Protein AF-A0A840NNM0-F1 (afdb_monomer_lite)

Structure (mmCIF, N/CA/C/O backbone):
data_AF-A0A840NNM0-F1
#
_entry.id   AF-A0A840NNM0-F1
#
loop_
_atom_site.group_PDB
_atom_site.id
_atom_site.type_symbol
_atom_site.label_atom_id
_atom_site.label_alt_id
_atom_site.label_comp_id
_atom_site.label_asym_id
_atom_site.label_entity_id
_atom_site.label_seq_id
_atom_site.pdbx_PDB_ins_code
_atom_site.Cartn_x
_atom_site.Cartn_y
_atom_site.Cartn_z
_atom_site.occupancy
_atom_site.B_iso_or_equiv
_atom_site.auth_seq_id
_atom_site.auth_comp_id
_atom_site.auth_asym_id
_atom_site.auth_atom_id
_atom_site.pdbx_PDB_model_num
ATOM 1 N N . MET A 1 1 ? 1.414 -18.691 7.582 1.00 61.41 1 MET A N 1
ATOM 2 C CA . MET A 1 1 ? 0.817 -17.390 7.189 1.00 61.41 1 MET A CA 1
ATOM 3 C C . MET A 1 1 ? 1.913 -16.336 7.101 1.00 61.41 1 MET A C 1
ATOM 5 O O . MET A 1 1 ? 2.819 -16.371 7.923 1.00 61.41 1 MET A O 1
ATOM 9 N N . GLY A 1 2 ? 1.863 -15.437 6.113 1.00 85.12 2 GLY A N 1
ATOM 10 C CA . GLY A 1 2 ? 2.890 -14.405 5.911 1.00 85.12 2 GLY A CA 1
ATOM 11 C C . GLY A 1 2 ? 2.660 -13.134 6.739 1.00 85.12 2 GLY A C 1
ATOM 12 O O . GLY A 1 2 ? 1.532 -12.817 7.116 1.00 85.12 2 GLY A O 1
ATOM 13 N N . ASN A 1 3 ? 3.727 -12.361 6.982 1.00 86.06 3 ASN A N 1
ATOM 14 C CA . ASN A 1 3 ? 3.659 -11.085 7.714 1.00 86.06 3 ASN A CA 1
ATOM 15 C C . ASN A 1 3 ? 2.715 -10.060 7.058 1.00 86.06 3 ASN A C 1
ATOM 17 O O . ASN A 1 3 ? 2.133 -9.231 7.756 1.00 86.06 3 ASN A O 1
ATOM 21 N N . SER A 1 4 ? 2.555 -10.101 5.733 1.00 86.62 4 SER A N 1
ATOM 22 C CA . SER A 1 4 ? 1.603 -9.263 4.992 1.00 86.62 4 SER A CA 1
ATOM 23 C C . SER A 1 4 ? 0.159 -9.565 5.396 1.00 86.62 4 SER A C 1
ATOM 25 O O . SER A 1 4 ? -0.572 -8.653 5.780 1.00 86.62 4 SER A O 1
ATOM 27 N N . THR A 1 5 ? -0.214 -10.845 5.415 1.00 92.50 5 THR A N 1
ATOM 28 C CA . THR A 1 5 ? -1.549 -11.317 5.799 1.00 92.50 5 THR A CA 1
ATOM 29 C C . THR A 1 5 ? -1.901 -10.903 7.226 1.00 92.50 5 THR A C 1
ATOM 31 O O . THR A 1 5 ? -2.970 -10.350 7.466 1.00 92.50 5 THR A O 1
ATOM 34 N N . VAL A 1 6 ? -0.977 -11.078 8.178 1.00 92.88 6 VAL A N 1
ATOM 35 C CA . VAL A 1 6 ? -1.199 -10.682 9.581 1.00 92.88 6 VAL A CA 1
ATOM 36 C C . VAL A 1 6 ? -1.445 -9.172 9.708 1.00 92.88 6 VAL A C 1
ATOM 38 O O . VAL A 1 6 ? -2.295 -8.741 10.485 1.00 92.88 6 VAL A O 1
ATOM 41 N N . ARG A 1 7 ? -0.745 -8.343 8.923 1.00 90.50 7 ARG A N 1
ATOM 42 C CA . ARG A 1 7 ? -0.950 -6.883 8.922 1.00 90.50 7 ARG A CA 1
ATOM 43 C C . ARG A 1 7 ? -2.293 -6.483 8.318 1.00 90.50 7 ARG A C 1
ATOM 45 O O . ARG A 1 7 ? -2.889 -5.532 8.818 1.00 90.50 7 ARG A O 1
ATOM 52 N N . GLN A 1 8 ? -2.748 -7.182 7.279 1.00 93.69 8 GLN A N 1
ATOM 53 C CA . GLN A 1 8 ? -4.056 -6.949 6.668 1.00 93.69 8 GLN A CA 1
ATOM 54 C C . GLN A 1 8 ? -5.181 -7.278 7.651 1.00 93.69 8 GLN A C 1
ATOM 56 O O . GLN A 1 8 ? -6.052 -6.444 7.877 1.00 93.69 8 GLN A O 1
ATOM 61 N N . ILE A 1 9 ? -5.106 -8.441 8.306 1.00 95.06 9 ILE A N 1
ATOM 62 C CA . ILE A 1 9 ? -6.067 -8.839 9.343 1.00 95.06 9 ILE A CA 1
ATOM 63 C C . ILE A 1 9 ? -6.091 -7.805 10.471 1.00 95.06 9 ILE A C 1
ATOM 65 O O . ILE A 1 9 ? -7.158 -7.339 10.85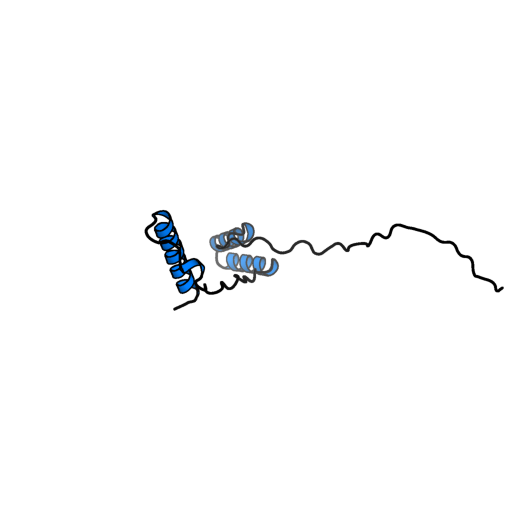9 1.00 95.06 9 ILE A O 1
ATOM 69 N N . HIS A 1 10 ? -4.922 -7.384 10.960 1.00 94.00 10 HIS A N 1
ATOM 70 C CA . HIS A 1 10 ? -4.846 -6.358 11.996 1.00 94.00 10 HIS A CA 1
ATOM 71 C C . HIS A 1 10 ? -5.482 -5.031 11.553 1.00 94.00 10 HIS A C 1
ATOM 73 O O . HIS A 1 10 ? -6.185 -4.416 12.341 1.00 94.00 10 HIS A O 1
ATOM 79 N N . ALA A 1 11 ? -5.283 -4.593 10.303 1.00 94.81 11 ALA A N 1
ATOM 80 C CA . ALA A 1 11 ? -5.904 -3.366 9.798 1.00 94.81 11 ALA A CA 1
ATOM 81 C C . ALA A 1 11 ? -7.440 -3.453 9.786 1.00 94.81 11 ALA A C 1
ATOM 83 O O . ALA A 1 11 ? -8.105 -2.510 10.213 1.00 94.81 11 ALA A O 1
ATOM 84 N N . ILE A 1 12 ? -7.990 -4.597 9.363 1.00 96.81 12 ILE A N 1
ATOM 85 C CA . ILE A 1 12 ? -9.437 -4.856 9.376 1.00 96.81 12 ILE A CA 1
ATOM 86 C C . ILE A 1 12 ? -9.972 -4.820 10.813 1.00 96.81 12 ILE A C 1
ATOM 88 O O . ILE A 1 12 ? -10.958 -4.135 11.090 1.00 96.81 12 ILE A O 1
ATOM 92 N N . LEU A 1 13 ? -9.303 -5.510 11.743 1.00 96.38 13 LEU A N 1
ATOM 93 C CA . LEU A 1 13 ? -9.712 -5.560 13.148 1.00 96.38 13 LEU A CA 1
ATOM 94 C C . LEU A 1 13 ? -9.649 -4.184 13.816 1.00 96.38 13 LEU A C 1
ATOM 96 O O . LEU A 1 13 ? -10.615 -3.788 14.461 1.00 96.38 13 LEU A O 1
ATOM 100 N N . SER A 1 14 ? -8.558 -3.436 13.629 1.00 96.06 14 SER A N 1
ATOM 101 C CA . SER A 1 14 ? -8.413 -2.097 14.205 1.00 96.06 14 SER A CA 1
ATOM 102 C C . SER A 1 14 ? -9.520 -1.157 13.733 1.00 96.06 14 SER A C 1
ATOM 104 O O . SER A 1 14 ? -10.139 -0.511 14.571 1.00 96.06 14 SER A O 1
ATOM 106 N N . GLY A 1 15 ? -9.831 -1.141 12.430 1.00 97.19 15 GLY A N 1
ATOM 107 C CA . GLY A 1 15 ? -10.902 -0.299 11.886 1.00 97.19 15 GLY A CA 1
ATOM 108 C C . GLY A 1 15 ? -12.303 -0.717 12.346 1.00 97.19 15 GLY A C 1
ATOM 109 O O . GLY A 1 15 ? -13.141 0.135 12.634 1.00 97.19 15 GLY A O 1
ATOM 110 N N . THR A 1 16 ? -12.548 -2.023 12.475 1.00 98.25 16 THR A N 1
ATOM 111 C CA . THR A 1 16 ? -13.826 -2.546 12.987 1.00 98.25 16 THR A CA 1
ATOM 112 C C . THR A 1 16 ? -14.029 -2.161 14.454 1.00 98.25 16 THR A C 1
ATOM 114 O O . THR A 1 16 ? -15.108 -1.716 14.836 1.00 98.25 16 THR A O 1
ATOM 117 N N . LEU A 1 17 ? -12.983 -2.278 15.277 1.00 97.88 17 LEU A N 1
ATOM 118 C CA . LEU A 1 17 ? -13.031 -1.917 16.695 1.00 97.88 17 LEU A CA 1
ATOM 119 C C . LEU A 1 17 ? -13.097 -0.399 16.914 1.00 97.88 17 LEU A C 1
ATOM 121 O O . LEU A 1 17 ? -13.740 0.040 17.863 1.00 97.88 17 LEU A O 1
ATOM 125 N N . ASP A 1 18 ? -12.516 0.410 16.023 1.00 97.81 18 ASP A N 1
ATOM 126 C CA . ASP A 1 18 ? -12.715 1.865 16.031 1.00 97.81 18 ASP A CA 1
ATOM 127 C C . ASP A 1 18 ? -14.179 2.234 15.745 1.00 97.81 18 ASP A C 1
ATOM 129 O O . ASP A 1 18 ? -14.726 3.138 16.377 1.00 97.81 18 ASP A O 1
ATOM 133 N N . ALA A 1 19 ? -14.842 1.532 14.818 1.00 98.06 19 ALA A N 1
ATOM 134 C CA . ALA A 1 19 ? -16.269 1.728 14.562 1.00 98.06 19 ALA A CA 1
ATOM 135 C C . ALA A 1 19 ? -17.129 1.286 15.758 1.00 98.06 19 ALA A C 1
ATOM 137 O O . ALA A 1 19 ? -18.033 2.017 16.155 1.00 98.06 19 ALA A O 1
ATOM 138 N N . ALA A 1 20 ? -16.802 0.147 16.379 1.00 98.12 20 ALA A N 1
ATOM 139 C CA . ALA A 1 20 ? -17.477 -0.323 17.588 1.00 98.12 20 ALA A CA 1
ATOM 140 C C . ALA A 1 20 ? -17.335 0.674 18.750 1.00 98.12 20 ALA A C 1
ATOM 142 O O . ALA A 1 20 ? -18.307 0.932 19.454 1.00 98.12 20 ALA A O 1
ATOM 143 N N . GLN A 1 21 ? -16.155 1.279 18.920 1.00 97.88 21 GLN A N 1
ATOM 144 C CA . GLN A 1 21 ? -15.948 2.331 19.915 1.00 97.88 21 GLN A CA 1
ATOM 145 C C . GLN A 1 21 ? -16.728 3.608 19.560 1.00 97.88 21 GLN A C 1
ATOM 147 O O . GLN A 1 21 ? -17.312 4.235 20.435 1.00 97.88 21 GLN A O 1
ATOM 152 N N . ARG A 1 22 ? -16.790 3.992 18.277 1.00 97.38 22 ARG A N 1
ATOM 153 C CA . ARG A 1 22 ? -17.559 5.163 17.813 1.00 97.38 22 ARG A CA 1
ATOM 154 C C . ARG A 1 22 ? -19.060 5.030 18.073 1.00 97.38 22 ARG A C 1
ATOM 156 O O . ARG A 1 22 ? -19.722 6.038 18.295 1.00 97.38 22 ARG A O 1
ATOM 163 N N . TRP A 1 23 ? -19.594 3.816 17.997 1.00 98.31 23 TRP A N 1
ATOM 164 C CA . TRP A 1 23 ? -21.002 3.519 18.278 1.00 98.31 23 TRP A CA 1
ATOM 165 C C . TRP A 1 23 ? -21.250 3.083 19.722 1.00 98.31 23 TRP A C 1
ATOM 167 O O . TRP A 1 23 ? -22.339 2.609 20.032 1.00 98.31 23 TRP A O 1
ATOM 177 N N . ASP A 1 24 ? -20.251 3.254 20.590 1.00 97.06 24 ASP A N 1
ATOM 178 C CA . ASP A 1 24 ? -20.334 3.003 22.029 1.00 97.06 24 ASP A CA 1
ATOM 179 C C . ASP A 1 24 ? -20.682 1.544 22.394 1.00 97.06 24 ASP A C 1
ATOM 181 O O . ASP A 1 24 ? -21.219 1.247 23.457 1.00 97.06 24 ASP A O 1
ATOM 185 N N . TRP A 1 25 ? -20.356 0.593 21.510 1.00 97.81 25 TRP A N 1
ATOM 186 C CA . TRP A 1 25 ? -20.513 -0.844 21.776 1.00 97.81 25 TRP A CA 1
ATOM 187 C C . TRP A 1 25 ? -19.418 -1.375 22.705 1.00 97.81 25 TRP A C 1
ATOM 189 O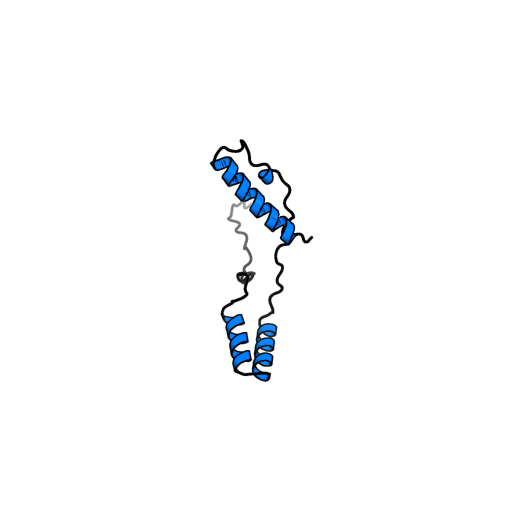 O . TRP A 1 25 ? -19.609 -2.377 23.392 1.00 97.81 25 TRP A O 1
ATOM 199 N N . ILE A 1 26 ? -18.253 -0.722 22.700 1.00 97.38 26 ILE A N 1
ATOM 200 C CA . ILE A 1 26 ? -17.105 -1.023 23.556 1.00 97.38 26 ILE A CA 1
ATOM 201 C C . ILE A 1 26 ? -16.483 0.277 24.065 1.00 97.38 26 ILE A C 1
ATOM 203 O O . ILE A 1 26 ? -16.467 1.283 23.361 1.00 97.38 26 ILE A O 1
ATOM 207 N N . SER A 1 27 ? -15.888 0.236 25.258 1.00 96.50 27 SER A N 1
ATOM 208 C CA . SER A 1 27 ? -15.267 1.414 25.879 1.00 96.50 27 SER A CA 1
ATOM 209 C C . SER A 1 27 ? -13.909 1.791 25.276 1.00 96.50 27 SER A C 1
ATOM 211 O O . SER A 1 27 ? -13.502 2.952 25.315 1.00 96.50 27 SER A O 1
ATOM 213 N N . SER A 1 28 ? -13.171 0.818 24.733 1.00 95.75 28 SER A N 1
ATOM 214 C CA . SER A 1 28 ? -11.835 1.039 24.175 1.00 95.75 28 SER A CA 1
ATOM 215 C C . SER A 1 28 ? -11.474 0.012 23.106 1.00 95.75 28 SER A C 1
ATOM 217 O O . SER A 1 28 ? -11.924 -1.130 23.152 1.00 95.75 28 SER A O 1
ATOM 219 N N . ASN A 1 29 ? -10.634 0.415 22.149 1.00 96.25 29 ASN A N 1
ATOM 220 C CA . ASN A 1 29 ? -10.136 -0.459 21.089 1.00 96.25 29 ASN A CA 1
ATOM 221 C C . ASN A 1 29 ? -8.845 -1.211 21.516 1.00 96.25 29 ASN A C 1
ATOM 223 O O . ASN A 1 29 ? -7.766 -0.602 21.528 1.00 96.25 29 ASN A O 1
ATOM 227 N N . PRO A 1 30 ? -8.892 -2.535 21.790 1.00 94.06 30 PRO A N 1
ATOM 228 C CA . PRO A 1 30 ? -7.715 -3.318 22.184 1.00 94.06 30 PRO A CA 1
ATOM 229 C C . PRO A 1 30 ? -6.688 -3.500 21.058 1.00 94.06 30 PRO A C 1
ATOM 231 O O . PRO A 1 30 ? -5.517 -3.778 21.322 1.00 94.06 30 PRO A O 1
ATOM 234 N N . ALA A 1 31 ? -7.063 -3.307 19.791 1.00 93.62 31 ALA A N 1
ATOM 235 C CA . ALA A 1 31 ? -6.109 -3.411 18.692 1.00 93.62 31 ALA A CA 1
ATOM 236 C C . ALA A 1 31 ? -5.060 -2.284 18.715 1.00 93.62 31 ALA A C 1
ATOM 238 O O . ALA A 1 31 ? -3.990 -2.444 18.132 1.00 93.62 31 ALA A O 1
ATOM 239 N N . ARG A 1 32 ? -5.300 -1.187 19.450 1.00 90.38 32 ARG A N 1
ATOM 240 C CA . ARG A 1 32 ? -4.330 -0.089 19.609 1.00 90.38 32 ARG A CA 1
ATOM 241 C C . ARG A 1 32 ? -3.087 -0.479 20.408 1.00 90.38 32 ARG A C 1
ATOM 243 O O . ARG A 1 32 ? -2.021 0.077 20.164 1.00 90.38 32 ARG A O 1
ATOM 250 N N . ILE A 1 33 ? -3.216 -1.421 21.342 1.00 92.44 33 ILE A N 1
ATOM 251 C CA . ILE A 1 33 ? -2.092 -1.934 22.145 1.00 92.44 33 ILE A CA 1
ATOM 252 C C . ILE A 1 33 ? -1.476 -3.202 21.540 1.00 92.44 33 ILE A C 1
ATOM 254 O O . ILE A 1 33 ? -0.402 -3.638 21.955 1.00 92.44 33 ILE A O 1
ATOM 258 N N . ALA A 1 34 ? -2.139 -3.803 20.549 1.00 92.19 34 ALA A N 1
ATOM 259 C CA . ALA A 1 34 ? -1.669 -5.020 19.913 1.00 92.19 34 ALA A CA 1
ATOM 260 C C . ALA A 1 34 ? -0.414 -4.762 19.059 1.00 92.19 34 ALA A C 1
ATOM 262 O O . ALA A 1 34 ? -0.327 -3.814 18.276 1.00 92.19 34 ALA A O 1
ATOM 263 N N . ARG A 1 35 ? 0.574 -5.656 19.169 1.00 86.19 35 ARG A N 1
ATOM 264 C CA . ARG A 1 35 ? 1.842 -5.537 18.440 1.00 86.19 35 ARG A CA 1
ATOM 265 C C . ARG A 1 35 ? 1.682 -5.948 16.975 1.00 86.19 35 ARG A C 1
ATOM 267 O O . ARG A 1 35 ? 1.591 -7.130 16.653 1.00 86.19 35 ARG A O 1
ATOM 274 N N . LYS A 1 36 ? 1.746 -4.974 16.068 1.00 84.25 36 LYS A N 1
ATOM 275 C CA . LYS A 1 36 ? 1.746 -5.204 14.616 1.00 84.25 36 LYS A CA 1
ATOM 276 C C . LYS A 1 36 ? 3.105 -5.741 14.121 1.00 84.25 36 LYS A C 1
ATOM 278 O O . LYS A 1 36 ? 4.150 -5.248 14.559 1.00 84.25 36 LYS A O 1
ATOM 283 N N . PRO A 1 37 ? 3.140 -6.685 13.159 1.00 85.56 37 PRO A N 1
ATOM 284 C CA . PRO A 1 37 ? 4.375 -7.043 12.464 1.00 85.56 37 PRO A CA 1
ATOM 285 C C . PRO A 1 37 ? 4.978 -5.827 11.747 1.00 85.56 37 PRO A C 1
ATOM 287 O O . PRO A 1 37 ? 4.272 -5.087 11.048 1.00 85.56 37 PRO A O 1
ATOM 290 N N . LYS A 1 38 ? 6.294 -5.626 11.893 1.00 82.19 38 LYS A N 1
ATOM 291 C CA . LYS A 1 38 ? 7.009 -4.540 11.208 1.00 82.19 38 LYS A CA 1
ATOM 292 C C . LYS A 1 38 ? 6.928 -4.743 9.693 1.00 82.19 38 LYS A C 1
ATOM 294 O O . LYS A 1 38 ? 7.176 -5.840 9.195 1.00 82.19 38 LYS A O 1
ATOM 299 N N . GLN A 1 39 ? 6.588 -3.680 8.964 1.00 82.44 39 GLN A N 1
ATOM 300 C CA . GLN A 1 39 ? 6.751 -3.664 7.511 1.00 82.44 39 GLN A CA 1
ATOM 301 C C . GLN A 1 39 ? 8.242 -3.567 7.222 1.00 82.44 39 GLN A C 1
ATOM 303 O O . GLN A 1 39 ? 8.887 -2.637 7.705 1.00 82.44 39 GLN A O 1
ATOM 308 N N . LYS A 1 40 ? 8.788 -4.503 6.444 1.00 80.31 40 LYS A N 1
ATOM 309 C CA . LYS A 1 40 ? 10.071 -4.242 5.795 1.00 80.31 40 LYS A CA 1
ATOM 310 C C . LYS A 1 40 ? 9.836 -3.121 4.788 1.00 80.31 40 LYS A C 1
ATOM 312 O O . LYS A 1 40 ? 8.882 -3.203 4.013 1.00 80.31 40 LYS A O 1
ATOM 317 N N . ARG A 1 41 ? 10.646 -2.064 4.858 1.00 76.19 41 ARG A N 1
ATOM 318 C CA . ARG A 1 41 ? 10.633 -1.015 3.838 1.00 76.19 41 ARG A CA 1
ATOM 319 C C . ARG A 1 41 ? 10.874 -1.694 2.481 1.00 76.19 41 ARG A C 1
ATOM 321 O O . ARG A 1 41 ? 11.729 -2.582 2.439 1.00 76.19 41 ARG A O 1
ATOM 328 N N . PRO A 1 42 ? 10.111 -1.354 1.429 1.00 73.56 42 PRO A N 1
ATOM 329 C CA . PRO A 1 42 ? 10.497 -1.729 0.080 1.00 73.56 42 PRO A CA 1
ATOM 330 C C . PRO A 1 42 ? 11.908 -1.190 -0.146 1.00 73.56 42 PRO A C 1
ATOM 332 O O . PRO A 1 42 ? 12.142 -0.001 0.056 1.00 73.56 42 PRO A O 1
ATOM 335 N N . GLU A 1 43 ? 12.838 -2.067 -0.487 1.00 72.44 43 GLU A N 1
ATOM 336 C CA . GLU A 1 43 ? 14.172 -1.679 -0.931 1.00 72.44 43 GLU A CA 1
ATOM 337 C C . GLU A 1 43 ? 14.232 -2.056 -2.413 1.00 72.44 43 GLU A C 1
ATOM 339 O O . GLU A 1 43 ? 14.663 -3.162 -2.741 1.00 72.44 43 GLU A O 1
ATOM 344 N N . PRO A 1 44 ? 13.618 -1.245 -3.297 1.00 72.69 44 PRO A N 1
ATOM 345 C CA . PRO A 1 44 ? 13.783 -1.437 -4.723 1.00 72.69 44 PRO A CA 1
ATOM 346 C C . PRO A 1 44 ? 15.202 -1.011 -5.096 1.00 72.69 44 PRO A C 1
ATOM 348 O O . PRO A 1 44 ? 15.631 0.079 -4.725 1.00 72.69 44 PRO A O 1
ATOM 351 N N . ASP A 1 45 ? 15.895 -1.851 -5.854 1.00 76.69 45 ASP A N 1
ATOM 352 C CA . ASP A 1 45 ? 17.140 -1.486 -6.522 1.00 76.69 45 ASP A CA 1
ATOM 353 C C . ASP A 1 45 ? 16.775 -0.952 -7.914 1.00 76.69 45 ASP A C 1
ATOM 355 O O . ASP A 1 45 ? 16.500 -1.747 -8.820 1.00 76.69 45 ASP A O 1
ATOM 359 N N . PRO A 1 46 ? 16.664 0.378 -8.105 1.00 76.50 46 PRO A N 1
ATOM 360 C CA . PRO A 1 46 ? 16.336 0.913 -9.414 1.00 76.50 46 PRO A CA 1
ATOM 361 C C . PRO A 1 46 ? 17.491 0.642 -10.389 1.00 76.50 46 PRO A C 1
ATOM 363 O O . PRO A 1 46 ? 18.656 0.770 -10.001 1.00 76.50 46 PRO A O 1
ATOM 366 N N . PRO A 1 47 ? 17.201 0.324 -11.664 1.00 83.94 47 PRO A N 1
ATOM 367 C CA . PRO A 1 47 ? 18.246 0.212 -12.669 1.00 83.94 47 PRO A CA 1
ATOM 368 C C . PRO A 1 47 ? 18.949 1.560 -12.841 1.00 83.94 47 PRO A C 1
ATOM 370 O O . PRO A 1 47 ? 18.324 2.627 -12.827 1.00 83.94 47 PRO A O 1
ATOM 373 N N . THR A 1 48 ? 20.261 1.522 -13.048 1.00 86.25 48 THR A N 1
ATOM 374 C CA . THR A 1 48 ? 21.022 2.708 -13.444 1.00 86.25 48 THR A CA 1
ATOM 375 C C . THR A 1 48 ? 20.542 3.220 -14.810 1.00 86.25 48 THR A C 1
ATOM 377 O O . THR A 1 48 ? 20.002 2.452 -15.610 1.00 86.25 48 THR A O 1
ATOM 380 N N . PRO A 1 49 ? 20.782 4.500 -15.158 1.00 84.88 49 PRO A N 1
ATOM 381 C CA . PRO A 1 49 ? 20.415 5.024 -16.477 1.00 84.88 49 PRO A CA 1
ATOM 382 C C . PRO A 1 49 ? 21.004 4.218 -17.646 1.00 84.88 49 PRO A C 1
ATOM 384 O O . PRO A 1 49 ? 20.363 4.074 -18.683 1.00 84.88 49 PRO A O 1
ATOM 387 N N . ALA A 1 50 ? 22.207 3.662 -17.472 1.00 86.69 50 ALA A N 1
ATOM 388 C CA . ALA A 1 50 ? 22.853 2.826 -18.478 1.00 86.69 50 ALA A CA 1
ATOM 389 C C . ALA A 1 50 ? 22.175 1.452 -18.619 1.00 86.69 50 ALA A C 1
ATOM 391 O O . ALA A 1 50 ? 22.024 0.949 -19.730 1.00 86.69 50 ALA A O 1
ATOM 392 N N . GLU A 1 51 ? 21.746 0.845 -17.512 1.00 89.12 51 GLU A N 1
ATOM 393 C CA . GLU A 1 51 ? 20.993 -0.415 -17.530 1.00 89.12 51 GLU A CA 1
ATOM 394 C C . GLU A 1 51 ? 19.590 -0.221 -18.111 1.00 89.12 51 GLU A C 1
ATOM 396 O O . GLU A 1 51 ? 19.142 -1.040 -18.908 1.00 89.12 51 GLU A O 1
ATOM 401 N N . ALA A 1 52 ? 18.934 0.895 -17.790 1.00 89.12 52 ALA A N 1
ATOM 402 C CA . ALA A 1 52 ? 17.653 1.291 -18.369 1.00 89.12 52 ALA A CA 1
ATOM 403 C C . ALA A 1 52 ? 17.737 1.488 -19.897 1.00 89.12 52 ALA A C 1
ATOM 405 O O . ALA A 1 52 ? 16.871 1.021 -20.643 1.00 89.12 52 ALA A O 1
ATOM 406 N N . ALA A 1 53 ? 18.806 2.127 -20.384 1.00 89.31 53 ALA A N 1
ATOM 407 C CA . ALA A 1 53 ? 19.057 2.271 -21.818 1.00 89.31 53 ALA A CA 1
ATOM 408 C C . ALA A 1 53 ? 19.239 0.903 -22.496 1.00 89.31 53 ALA A C 1
ATOM 410 O O . ALA A 1 53 ? 18.545 0.606 -23.465 1.00 89.31 53 ALA A O 1
ATOM 411 N N . ARG A 1 54 ? 20.071 0.025 -21.920 1.00 92.56 54 ARG A N 1
ATOM 412 C CA . ARG A 1 54 ? 20.271 -1.343 -22.431 1.00 92.56 54 ARG A CA 1
ATOM 413 C C . ARG A 1 54 ? 18.978 -2.155 -22.444 1.00 92.56 54 ARG A C 1
ATOM 415 O O . ARG A 1 54 ? 18.735 -2.895 -23.390 1.00 92.56 54 ARG A O 1
ATOM 422 N N . LEU A 1 55 ? 18.145 -2.029 -21.412 1.00 90.75 55 LEU A N 1
ATOM 423 C CA . LEU A 1 55 ? 16.851 -2.707 -21.353 1.00 90.75 55 LEU A CA 1
ATOM 424 C C . LEU A 1 55 ? 15.911 -2.220 -22.466 1.00 90.75 55 LEU A C 1
ATOM 426 O O . LEU A 1 55 ? 15.225 -3.038 -23.073 1.00 90.75 55 LEU A O 1
ATOM 430 N N . SER A 1 56 ? 15.921 -0.914 -22.764 1.00 90.75 56 SER A N 1
ATOM 431 C CA . SER A 1 56 ? 15.163 -0.339 -23.887 1.00 90.75 56 SER A CA 1
ATOM 432 C C . SER A 1 56 ? 15.638 -0.906 -25.220 1.00 90.75 56 SER A C 1
ATOM 434 O O . SER A 1 56 ? 14.827 -1.374 -26.008 1.00 90.75 56 SER A O 1
ATOM 436 N N . GLU A 1 57 ? 16.952 -0.892 -25.460 1.00 93.62 57 GLU A N 1
ATOM 437 C CA . GLU A 1 57 ? 17.562 -1.385 -26.701 1.00 93.62 57 GLU A CA 1
ATOM 438 C C . GLU A 1 57 ? 17.198 -2.851 -26.951 1.00 93.62 57 GLU A C 1
ATOM 440 O O . GLU A 1 57 ? 16.721 -3.193 -28.029 1.00 93.62 57 GLU A O 1
ATOM 445 N N . ARG A 1 58 ? 17.316 -3.708 -25.928 1.00 95.69 58 ARG A N 1
ATOM 446 C CA . ARG A 1 58 ? 16.914 -5.119 -26.036 1.00 95.69 58 ARG A CA 1
ATOM 447 C C . ARG A 1 58 ? 15.420 -5.306 -26.267 1.00 95.69 58 ARG A C 1
ATOM 449 O O . ARG A 1 58 ? 15.037 -6.282 -26.900 1.00 95.69 58 ARG A O 1
ATOM 456 N N . ALA A 1 59 ? 14.582 -4.414 -25.748 1.00 95.06 59 ALA A N 1
ATOM 457 C CA . ALA A 1 59 ? 13.148 -4.474 -25.994 1.00 95.06 59 ALA A CA 1
ATOM 458 C C . ALA A 1 59 ? 12.822 -4.134 -27.459 1.00 95.06 59 ALA A C 1
ATOM 460 O O . ALA A 1 59 ? 12.053 -4.869 -28.069 1.00 95.06 59 ALA A O 1
ATOM 461 N N . PHE A 1 60 ? 13.473 -3.118 -28.040 1.00 95.00 60 PHE A N 1
ATOM 462 C CA . PHE A 1 60 ? 13.350 -2.789 -29.469 1.00 95.00 60 PHE A CA 1
ATOM 463 C C . PHE A 1 60 ? 13.897 -3.886 -30.394 1.00 95.00 60 PHE A C 1
ATOM 465 O O . PHE A 1 60 ? 13.355 -4.104 -31.468 1.00 95.00 60 PHE A O 1
ATOM 472 N N . GLU A 1 61 ? 14.937 -4.620 -29.984 1.00 96.44 61 GLU A N 1
ATOM 473 C CA . GLU A 1 61 ? 15.417 -5.790 -30.742 1.00 96.44 61 GLU A CA 1
ATOM 474 C C . GLU A 1 61 ? 14.378 -6.924 -30.819 1.00 96.44 61 GLU A C 1
ATOM 476 O O . GLU A 1 61 ? 14.417 -7.726 -31.752 1.00 96.44 61 GLU A O 1
ATOM 481 N N . MET A 1 62 ? 13.485 -7.029 -29.828 1.00 95.00 62 MET A N 1
ATOM 482 C CA . MET A 1 62 ? 12.452 -8.067 -29.786 1.00 95.00 62 MET A CA 1
ATOM 483 C C . MET A 1 62 ? 11.218 -7.670 -30.591 1.00 95.00 62 MET A C 1
ATOM 485 O O . MET A 1 62 ? 10.702 -8.495 -31.344 1.00 95.00 62 MET A O 1
ATOM 489 N N . ASP A 1 63 ? 10.729 -6.448 -30.379 1.00 96.56 63 ASP A N 1
ATOM 490 C CA . ASP A 1 63 ? 9.507 -5.925 -30.984 1.00 96.56 63 ASP A CA 1
ATOM 491 C C . ASP A 1 63 ? 9.407 -4.402 -30.764 1.00 96.56 63 ASP A C 1
ATOM 493 O O . ASP A 1 63 ? 9.690 -3.897 -29.674 1.00 96.56 63 ASP A O 1
ATOM 497 N N . ASP A 1 64 ? 8.984 -3.660 -31.788 1.00 94.56 64 ASP A N 1
ATOM 498 C CA . ASP A 1 64 ? 8.936 -2.191 -31.741 1.00 94.56 64 ASP A CA 1
ATOM 499 C C . ASP A 1 64 ? 7.861 -1.655 -30.776 1.00 94.56 64 ASP A C 1
ATOM 501 O O . ASP A 1 64 ? 8.082 -0.648 -30.084 1.00 94.56 64 ASP A O 1
ATOM 505 N N . ASP A 1 65 ? 6.713 -2.334 -30.678 1.00 95.06 65 ASP A N 1
ATOM 506 C CA . ASP A 1 65 ? 5.641 -1.954 -29.753 1.00 95.06 65 ASP A CA 1
ATOM 507 C C . ASP A 1 65 ? 6.083 -2.214 -28.303 1.00 95.06 65 ASP A C 1
ATOM 509 O O . ASP A 1 65 ? 5.876 -1.380 -27.411 1.00 95.06 65 ASP A O 1
ATOM 513 N N . TRP A 1 66 ? 6.774 -3.333 -28.067 1.00 93.06 66 TRP A N 1
ATOM 514 C CA . TRP A 1 66 ? 7.372 -3.669 -26.777 1.00 93.06 66 TRP A CA 1
ATOM 515 C C . TRP A 1 66 ? 8.481 -2.693 -26.365 1.00 93.06 66 TRP A C 1
ATOM 517 O O . TRP A 1 66 ? 8.487 -2.208 -25.228 1.00 93.06 66 TRP A O 1
ATOM 527 N N . GLY A 1 67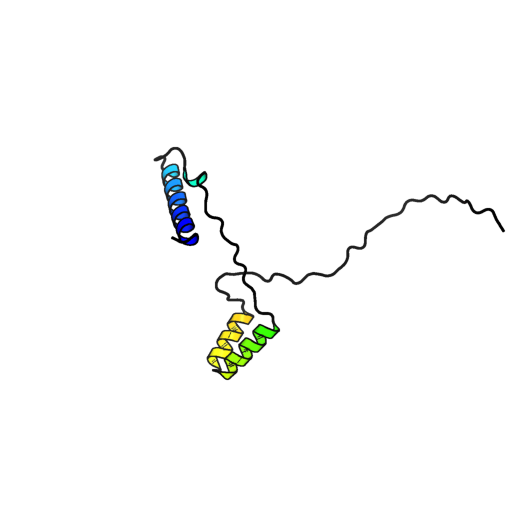 ? 9.383 -2.342 -27.286 1.00 93.81 67 GLY A N 1
ATOM 528 C CA . GLY A 1 67 ? 10.417 -1.328 -27.069 1.00 93.81 67 GLY A CA 1
ATOM 529 C C . GLY A 1 67 ? 9.831 0.027 -26.675 1.00 93.81 67 GLY A C 1
ATOM 530 O O . GLY A 1 67 ? 10.263 0.645 -25.695 1.00 93.81 67 GLY A O 1
ATOM 531 N N . THR A 1 68 ? 8.770 0.446 -27.368 1.00 93.44 68 THR A N 1
ATOM 532 C CA . THR A 1 68 ? 8.046 1.689 -27.072 1.00 93.44 68 THR A CA 1
ATOM 533 C C . THR A 1 68 ? 7.408 1.662 -25.683 1.00 93.44 68 THR A C 1
ATOM 535 O O . THR A 1 68 ? 7.515 2.637 -24.932 1.00 93.44 68 THR A O 1
ATOM 538 N N . LEU A 1 69 ? 6.779 0.546 -25.300 1.00 90.31 69 LEU A N 1
ATOM 539 C CA . LEU A 1 69 ? 6.166 0.377 -23.981 1.00 90.31 69 LEU A CA 1
ATOM 540 C C . LEU A 1 69 ? 7.204 0.485 -22.858 1.00 90.31 69 LEU A C 1
ATOM 542 O O . LEU A 1 69 ? 7.001 1.232 -21.896 1.00 90.31 69 LEU A O 1
ATOM 546 N N . VAL A 1 70 ? 8.328 -0.221 -22.991 1.00 91.06 70 VAL A N 1
ATOM 547 C CA . VAL A 1 70 ? 9.414 -0.227 -22.001 1.00 91.06 70 VAL A CA 1
ATOM 548 C C . VAL A 1 70 ? 10.035 1.168 -21.861 1.00 91.06 70 VAL A C 1
ATOM 550 O O . VAL A 1 70 ? 10.183 1.669 -20.741 1.00 91.06 70 VAL A O 1
ATOM 553 N N . TRP A 1 71 ? 10.315 1.850 -22.976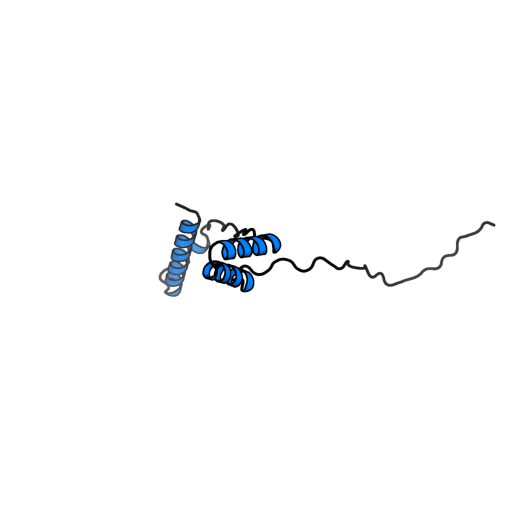 1.00 89.44 71 TRP A N 1
ATOM 554 C CA . TRP A 1 71 ? 10.837 3.221 -22.976 1.00 89.44 71 TRP A CA 1
ATOM 555 C C . TRP A 1 71 ? 9.884 4.215 -22.287 1.00 89.44 71 TRP A C 1
ATOM 557 O O . TRP A 1 71 ? 10.309 5.018 -21.447 1.00 89.44 71 TRP A O 1
ATOM 567 N N . LEU A 1 72 ? 8.579 4.130 -22.575 1.00 89.69 72 LEU A N 1
ATOM 568 C CA . LEU A 1 72 ? 7.559 4.971 -21.940 1.00 89.69 72 LEU A CA 1
ATOM 569 C C . LEU A 1 72 ? 7.446 4.721 -20.429 1.00 89.69 72 LEU A C 1
ATOM 571 O O . LEU A 1 72 ? 7.299 5.685 -19.668 1.00 89.69 72 LEU A O 1
ATOM 575 N N . ALA A 1 73 ? 7.528 3.462 -19.990 1.00 85.94 73 ALA A N 1
ATOM 576 C CA . ALA A 1 73 ? 7.465 3.097 -18.575 1.00 85.94 73 ALA A CA 1
ATOM 577 C C . ALA A 1 73 ? 8.626 3.715 -17.774 1.00 85.94 73 ALA A C 1
ATOM 579 O O . ALA A 1 73 ? 8.405 4.311 -16.714 1.00 85.94 73 ALA A O 1
ATOM 580 N N . MET A 1 74 ? 9.844 3.669 -18.324 1.00 84.38 74 MET A N 1
ATOM 581 C CA . MET A 1 74 ? 11.033 4.245 -17.688 1.00 84.38 74 MET A CA 1
ATOM 582 C C . MET A 1 74 ? 11.025 5.778 -17.686 1.00 84.38 74 MET A C 1
ATOM 584 O O . MET A 1 74 ? 11.359 6.390 -16.672 1.00 84.38 74 MET A O 1
ATOM 588 N N . GLY A 1 75 ? 10.597 6.416 -18.782 1.00 76.06 75 GLY A N 1
ATOM 589 C CA . GLY A 1 75 ? 10.579 7.879 -18.899 1.00 76.06 75 GLY A CA 1
ATOM 590 C C . GLY A 1 75 ? 9.534 8.570 -18.016 1.00 76.06 75 GLY A C 1
ATOM 591 O O . GLY A 1 75 ? 9.744 9.702 -17.575 1.00 76.06 75 GLY A O 1
ATOM 592 N N . ARG A 1 76 ? 8.410 7.900 -17.731 1.00 66.25 76 ARG A N 1
ATOM 593 C CA . ARG A 1 76 ? 7.303 8.470 -16.938 1.00 66.25 76 ARG A CA 1
ATOM 594 C C . ARG A 1 76 ? 7.290 8.022 -15.480 1.00 66.25 76 ARG A C 1
ATOM 596 O O . ARG A 1 76 ? 6.439 8.485 -14.726 1.00 66.25 76 ARG A O 1
ATOM 603 N N . GLY A 1 77 ? 8.221 7.159 -15.072 1.00 54.75 77 GLY A N 1
ATOM 604 C CA . GLY A 1 77 ? 8.283 6.661 -13.701 1.00 54.75 77 GLY A CA 1
ATOM 605 C C . GLY A 1 77 ? 7.002 5.942 -13.269 1.00 54.75 77 GLY A C 1
ATOM 606 O O . GLY A 1 77 ? 6.662 5.984 -12.089 1.00 54.75 77 GLY A O 1
ATOM 607 N N . VAL A 1 78 ? 6.289 5.290 -14.196 1.00 50.72 78 VAL A N 1
ATOM 608 C CA . VAL A 1 78 ? 5.165 4.405 -13.854 1.00 50.72 78 VAL A CA 1
ATOM 609 C C . VAL A 1 78 ? 5.759 3.075 -13.400 1.00 50.72 78 VAL A C 1
ATOM 611 O O . VAL A 1 78 ? 5.774 2.079 -14.111 1.00 50.72 78 VAL A O 1
ATOM 614 N N . HIS A 1 79 ? 6.304 3.093 -12.193 1.00 57.81 79 HIS A N 1
ATOM 615 C CA . HIS A 1 79 ? 6.536 1.894 -11.405 1.00 57.81 79 HIS A CA 1
ATOM 616 C C . HIS A 1 79 ? 5.345 1.814 -10.448 1.00 57.81 79 HIS A C 1
ATOM 618 O O . HIS A 1 79 ? 4.944 2.834 -9.881 1.00 57.81 79 HIS A O 1
ATOM 624 N N . GLY A 1 80 ? 4.711 0.643 -10.349 1.00 53.75 80 GLY A N 1
ATOM 625 C CA . GLY A 1 80 ? 3.393 0.436 -9.723 1.00 53.75 80 GLY A CA 1
ATOM 626 C C . GLY A 1 80 ? 3.278 0.785 -8.231 1.00 53.75 80 GLY A C 1
ATOM 627 O O . GLY A 1 80 ? 2.256 0.497 -7.614 1.00 53.75 80 GLY A O 1
ATOM 628 N N . ASP A 1 81 ? 4.305 1.392 -7.647 1.00 51.16 81 ASP A N 1
ATOM 629 C CA . ASP A 1 81 ? 4.473 1.686 -6.234 1.00 51.16 81 ASP A CA 1
ATOM 630 C C . ASP A 1 81 ? 5.148 3.046 -5.957 1.00 51.16 81 ASP A C 1
ATOM 632 O O . ASP A 1 81 ? 5.702 3.227 -4.883 1.00 51.16 81 ASP A O 1
ATOM 636 N N . GLY A 1 82 ? 5.096 4.027 -6.867 1.00 45.72 82 GLY A N 1
ATOM 637 C CA . GLY A 1 82 ? 5.323 5.447 -6.538 1.00 45.72 82 GLY A CA 1
ATOM 638 C C . GLY A 1 82 ? 6.511 5.756 -5.608 1.00 45.72 82 GLY A C 1
ATOM 639 O O . GLY A 1 82 ? 6.325 6.381 -4.563 1.00 45.72 82 GLY A O 1
ATOM 640 N N . VAL A 1 83 ? 7.730 5.348 -5.973 1.00 47.97 83 VAL A N 1
ATOM 641 C CA . VAL A 1 83 ? 8.961 5.770 -5.284 1.00 47.97 83 VAL A CA 1
ATOM 642 C C . VAL A 1 83 ? 9.626 6.894 -6.078 1.00 47.97 83 VAL A C 1
ATOM 644 O O . VAL A 1 83 ? 10.052 6.729 -7.219 1.00 47.97 83 VAL A O 1
ATOM 647 N N . ALA A 1 84 ? 9.669 8.074 -5.459 1.00 43.31 84 ALA A N 1
ATOM 648 C CA . ALA A 1 84 ? 10.287 9.278 -5.993 1.00 43.31 84 ALA A CA 1
ATOM 649 C C . ALA A 1 84 ? 11.815 9.144 -6.088 1.00 43.31 84 ALA A C 1
ATOM 651 O O . ALA A 1 84 ? 12.445 8.509 -5.244 1.00 43.31 84 ALA A O 1
ATOM 652 N N . ARG A 1 85 ? 12.395 9.820 -7.090 1.00 42.66 85 ARG A N 1
ATOM 653 C CA . ARG A 1 85 ? 13.840 10.035 -7.258 1.00 42.66 85 ARG A CA 1
ATOM 654 C C . ARG A 1 85 ? 14.507 10.365 -5.916 1.00 42.66 85 ARG A C 1
ATOM 656 O O . ARG A 1 85 ? 14.343 11.470 -5.399 1.00 42.66 85 ARG A O 1
ATOM 663 N N . GLY A 1 86 ? 15.297 9.435 -5.395 1.00 46.75 86 GLY A N 1
ATOM 664 C CA . GLY A 1 86 ? 16.368 9.736 -4.457 1.00 46.75 86 GLY A CA 1
ATOM 665 C C . GLY A 1 86 ? 17.639 10.057 -5.240 1.00 46.75 86 GLY A C 1
ATOM 666 O O . GLY A 1 86 ? 17.976 9.338 -6.170 1.00 46.75 86 GLY A O 1
ATOM 667 N N . GLU A 1 87 ? 18.327 11.122 -4.834 1.00 45.97 87 GLU A N 1
ATOM 668 C CA . GLU A 1 87 ? 19.706 11.481 -5.208 1.00 45.97 87 GLU A CA 1
ATOM 669 C C . GLU A 1 87 ? 19.943 12.268 -6.509 1.00 45.97 87 GLU A C 1
ATOM 671 O O . GLU A 1 87 ? 20.390 11.755 -7.528 1.00 45.97 87 GLU A O 1
ATOM 676 N N . GLN A 1 88 ? 19.805 13.592 -6.398 1.00 46.38 88 GLN A N 1
ATOM 677 C CA . GLN A 1 88 ? 20.703 14.558 -7.046 1.00 46.38 88 GLN A CA 1
ATOM 678 C C . GLN A 1 88 ? 20.992 15.669 -6.020 1.00 46.38 88 GLN A C 1
ATOM 680 O O . GLN A 1 88 ? 20.105 16.467 -5.720 1.00 46.38 88 GLN A O 1
ATOM 685 N N . GLY A 1 89 ? 22.198 15.706 -5.431 1.00 36.88 89 GLY A N 1
ATOM 686 C CA . GLY A 1 89 ? 22.564 16.789 -4.501 1.00 36.88 89 GLY A CA 1
ATOM 687 C C . GLY A 1 89 ? 23.744 16.584 -3.540 1.00 36.88 89 GLY A C 1
ATOM 688 O O . GLY A 1 89 ? 23.712 17.133 -2.444 1.00 36.88 89 GLY A O 1
ATOM 689 N N . LYS A 1 90 ? 24.803 15.838 -3.894 1.00 46.69 90 LYS A N 1
ATOM 690 C CA . LYS A 1 90 ? 26.101 15.917 -3.184 1.00 46.69 90 LYS A CA 1
ATOM 691 C C . LYS A 1 90 ? 27.084 16.814 -3.949 1.00 46.69 90 LYS A C 1
ATOM 693 O O . LYS A 1 90 ? 27.864 16.338 -4.763 1.00 46.69 90 LYS A O 1
ATOM 698 N N . ARG A 1 91 ? 27.032 18.118 -3.664 1.00 39.94 91 ARG A N 1
ATOM 699 C CA . ARG A 1 91 ? 28.076 19.167 -3.809 1.00 39.94 91 ARG A CA 1
ATOM 700 C C . ARG A 1 91 ? 27.353 20.469 -3.441 1.00 39.94 91 ARG A C 1
ATOM 702 O O . ARG A 1 91 ? 26.324 20.754 -4.027 1.00 39.94 91 ARG A O 1
ATOM 709 N N . LEU A 1 92 ? 27.734 21.234 -2.424 1.00 44.16 92 LEU A N 1
ATOM 710 C CA . LEU A 1 92 ? 28.985 21.977 -2.295 1.00 44.16 92 LEU A CA 1
ATOM 711 C C . LEU A 1 92 ? 29.355 22.135 -0.809 1.00 44.16 92 LEU A C 1
ATOM 713 O O . LEU A 1 92 ? 28.486 22.255 0.053 1.00 44.16 92 LEU A O 1
ATOM 717 N N . GLY A 1 93 ? 30.657 22.102 -0.525 1.00 36.75 93 GLY A N 1
ATOM 718 C CA . GLY A 1 93 ? 31.222 22.145 0.820 1.00 36.75 93 GLY A CA 1
ATOM 719 C C . GLY A 1 93 ? 30.890 23.423 1.590 1.00 36.75 93 GLY A C 1
ATOM 720 O O . GLY A 1 93 ? 30.985 24.532 1.067 1.00 36.75 93 GLY A O 1
ATOM 721 N N . GLY A 1 94 ? 30.545 23.241 2.865 1.00 32.66 94 GLY A N 1
ATOM 722 C CA . GLY A 1 94 ? 30.406 24.313 3.840 1.00 32.66 94 GLY A CA 1
ATOM 723 C C . GLY A 1 94 ? 31.759 24.952 4.143 1.00 32.66 94 GLY A C 1
ATOM 724 O O . GLY A 1 94 ? 32.565 24.403 4.895 1.00 32.66 94 GLY A O 1
ATOM 725 N N . GLY A 1 95 ? 31.990 26.132 3.572 1.00 33.53 95 GLY A N 1
ATOM 726 C CA . GLY A 1 95 ? 32.984 27.074 4.066 1.00 33.53 95 GLY A CA 1
ATOM 727 C C . GLY A 1 95 ? 32.526 27.608 5.420 1.00 33.53 95 GLY A C 1
ATOM 728 O O . GLY A 1 95 ? 31.525 28.316 5.514 1.00 33.53 95 GLY A O 1
ATOM 729 N N . ARG A 1 96 ? 33.243 27.230 6.480 1.00 35.31 96 ARG A N 1
ATOM 730 C CA . ARG A 1 96 ? 33.088 27.801 7.820 1.00 35.31 96 ARG A CA 1
ATOM 731 C C . ARG A 1 96 ? 33.408 29.293 7.763 1.00 35.31 96 ARG A C 1
ATOM 733 O O . ARG A 1 96 ? 34.551 29.668 7.521 1.00 35.31 96 ARG A O 1
ATOM 740 N N . GLY A 1 97 ? 32.400 30.122 8.013 1.00 32.81 97 GLY A N 1
ATOM 741 C CA . GLY A 1 97 ? 32.597 31.520 8.357 1.00 32.81 97 GLY A CA 1
ATOM 742 C C . GLY A 1 97 ? 33.231 31.626 9.742 1.00 32.81 97 GLY A C 1
ATOM 743 O O . GLY A 1 97 ? 32.675 31.127 10.717 1.00 32.81 97 GLY A O 1
ATOM 744 N N . VAL A 1 98 ? 34.374 32.300 9.825 1.00 41.75 98 VAL A N 1
ATOM 745 C CA . VAL A 1 98 ? 34.878 32.890 11.067 1.00 41.75 98 VAL A CA 1
ATOM 746 C C . VAL A 1 98 ? 34.991 34.384 10.799 1.00 41.75 98 VAL A C 1
ATOM 748 O O . VAL A 1 98 ? 35.781 34.813 9.960 1.00 41.75 98 VAL A O 1
ATOM 751 N N . ARG A 1 99 ? 34.131 35.170 11.457 1.00 33.41 99 ARG A N 1
ATOM 752 C CA . ARG A 1 99 ? 34.276 36.625 11.546 1.00 33.41 99 ARG A CA 1
ATOM 753 C C . ARG A 1 99 ? 35.227 36.963 12.697 1.00 33.41 99 ARG A C 1
ATOM 755 O O . ARG A 1 99 ? 35.260 36.270 13.706 1.00 33.41 99 ARG A O 1
ATOM 762 N N . ALA A 1 100 ? 35.982 38.028 12.458 1.00 34.41 100 ALA A N 1
ATOM 763 C CA . ALA A 1 100 ? 37.104 38.575 13.208 1.00 34.41 100 ALA A CA 1
ATOM 764 C C . ALA A 1 100 ? 36.855 38.851 14.700 1.00 34.41 100 ALA A C 1
ATOM 766 O O . ALA A 1 100 ? 35.740 39.205 15.077 1.00 34.41 100 ALA A O 1
ATOM 767 N N . SER A 1 101 ? 37.928 38.839 15.499 1.00 35.75 101 SER A N 1
ATOM 768 C CA . SER A 1 101 ? 38.245 39.875 16.502 1.00 35.75 101 SER A CA 1
ATOM 769 C C . SER A 1 101 ? 39.704 39.735 16.954 1.00 35.75 101 SER A C 1
ATOM 771 O O . SER A 1 101 ? 40.241 38.631 16.974 1.00 35.75 101 SER A O 1
ATOM 773 N N . GLY A 1 102 ? 40.344 40.884 17.174 1.00 31.41 102 GLY A N 1
ATOM 774 C CA . GLY A 1 102 ? 41.792 41.081 17.213 1.00 31.41 102 GLY A CA 1
ATOM 775 C C . GLY A 1 102 ? 42.524 40.575 18.452 1.00 31.41 102 GLY A C 1
ATOM 776 O O . GLY A 1 102 ? 41.914 40.188 19.437 1.00 31.41 102 GLY A O 1
ATOM 777 N N . GLU A 1 103 ? 43.851 40.613 18.365 1.00 40.88 103 GLU A N 1
ATOM 778 C CA . GLU A 1 103 ? 44.723 41.349 19.288 1.00 40.88 103 GLU A CA 1
ATOM 779 C C . GLU A 1 103 ? 46.137 41.304 18.683 1.00 40.88 103 GLU A C 1
ATOM 781 O O . GLU A 1 103 ? 46.740 40.241 18.535 1.00 40.88 103 GLU A O 1
ATOM 786 N N . LEU A 1 104 ? 46.649 42.463 18.270 1.00 42.50 104 LEU A N 1
ATOM 787 C CA . LEU A 1 104 ? 48.061 42.651 17.961 1.00 42.50 104 LEU A CA 1
ATOM 788 C C . LEU A 1 104 ? 48.815 42.610 19.290 1.00 42.50 104 LEU A C 1
ATOM 790 O O . LEU A 1 104 ? 48.703 43.541 20.087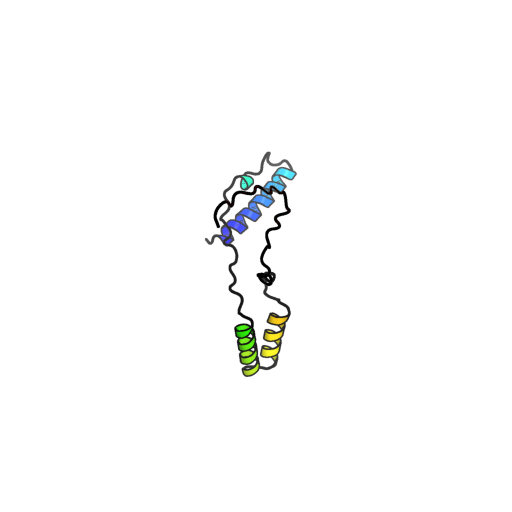 1.00 42.50 104 LEU A O 1
ATOM 794 N N . ARG A 1 105 ? 49.606 41.563 19.522 1.00 38.88 105 ARG A N 1
ATOM 795 C CA . ARG A 1 105 ? 50.663 41.603 20.530 1.00 38.88 105 ARG A CA 1
ATOM 796 C C . ARG A 1 105 ? 51.982 41.212 19.888 1.00 38.88 105 ARG A C 1
ATOM 798 O O . ARG A 1 105 ? 52.162 40.117 19.372 1.00 38.88 105 ARG A O 1
ATOM 805 N N . THR A 1 106 ? 52.833 42.221 19.844 1.00 41.53 106 THR A N 1
ATOM 806 C CA . THR A 1 106 ? 54.20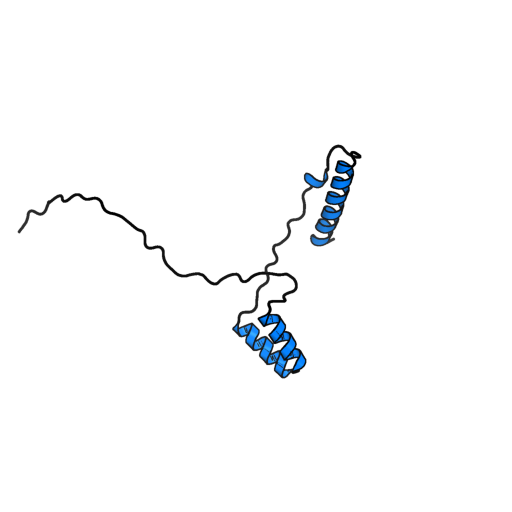2 42.246 19.362 1.00 41.53 106 THR A CA 1
ATOM 807 C C . THR A 1 106 ? 55.104 41.488 20.319 1.00 41.53 106 THR A C 1
ATOM 809 O O . THR A 1 106 ? 55.278 41.955 21.439 1.00 41.53 106 THR A O 1
ATOM 812 N N . ASP A 1 107 ? 55.736 40.409 19.868 1.00 37.91 107 ASP A N 1
ATOM 813 C CA . ASP A 1 107 ? 56.843 39.778 20.585 1.00 37.91 107 ASP A CA 1
ATOM 814 C C . ASP A 1 107 ? 57.823 39.158 19.572 1.00 37.91 107 ASP A C 1
ATOM 816 O O . ASP A 1 107 ? 57.907 37.943 19.432 1.00 37.91 107 ASP A O 1
ATOM 820 N N . GLU A 1 108 ? 58.580 39.986 18.844 1.00 43.44 108 GLU A N 1
ATOM 821 C CA . GLU A 1 108 ? 59.784 39.505 18.158 1.00 43.44 108 GLU A CA 1
ATOM 822 C C . GLU A 1 108 ? 60.947 40.474 18.383 1.00 43.44 108 GLU A C 1
ATOM 824 O O . GLU A 1 108 ? 61.030 41.577 17.845 1.00 43.44 108 GLU A O 1
ATOM 829 N N . LYS A 1 109 ? 61.822 40.037 19.286 1.00 47.25 109 LYS A N 1
ATOM 830 C CA . LYS A 1 109 ? 63.113 40.612 19.629 1.00 47.25 109 LYS A CA 1
ATOM 831 C C . LYS A 1 109 ? 64.137 39.555 19.234 1.00 47.25 109 LYS A C 1
ATOM 833 O O . LYS A 1 109 ? 64.274 38.590 19.975 1.00 47.25 109 LYS A O 1
ATOM 838 N N . CYS A 1 110 ? 64.799 39.714 18.088 1.00 38.41 110 CYS A N 1
ATOM 839 C CA . CYS A 1 110 ? 66.158 39.227 17.801 1.00 38.41 110 CYS A CA 1
ATOM 840 C C . CYS A 1 110 ? 66.503 39.448 16.322 1.00 38.41 110 CYS A C 1
ATOM 842 O O . CYS A 1 110 ? 65.869 38.850 15.457 1.00 38.41 110 CYS A O 1
ATOM 844 N N . GLY A 1 111 ? 67.542 40.247 16.061 1.00 39.06 111 GLY A N 1
ATOM 845 C CA . GLY A 1 111 ? 68.162 40.422 14.746 1.00 39.06 111 GLY A CA 1
ATOM 846 C C . GLY A 1 111 ? 68.492 41.866 14.448 1.00 39.06 111 GLY A C 1
ATOM 847 O O . GLY A 1 111 ? 67.810 42.423 13.568 1.00 39.06 111 GLY A O 1
#

Organism: NCBI:txid455344

Radius of gyration: 30.1 Å; chains: 1; bounding box: 89×60×58 Å

Secondary structure (DSSP, 8-state):
--HHHHHHHHHHHHHHHHHHHHTTSSSS-GGGTS-PPPPPPP---PPPHHHHHHHHHHHHHH-HHHHHHHHHHHHHT--TT------------------------------

Foldseek 3Di:
DDLVVQQVVLVVLQVVQVVCCVVVVDVDRPSVVDDRDDDDPDPDDDDDPVVLVVVLVVLVVVPVVSSVVSNVCVVVVPDVDDDDDDDDDPDDDDDDDDDDDDDDDDDDDDD

pLDDT: mean 74.79, std 23.47, range [31.41, 98.31]

Sequence (111 aa):
MGNSTVRQIHAILSGTLDAAQRWDWISSNPARIARKPKQKRPEPDPPTPAEAARLSERAFEMDDDWGTLVWLAMGRGVHGDGVARGEQGKRLGGGRGVRASGELRTDEKCG

InterPro domains:
  IPR010998 Integrase/recombinase, N-terminal [G3DSA:1.10.150.130] (1-45)
  IPR011010 DNA breaking-rejoining enzyme, catalytic core [SSF56349] (3-77)